Protein AF-A0A9D5Y6S2-F1 (afdb_monomer_lite)

Secondary structure (DSSP, 8-state):
----PPPPPPPPPPHHHHHHHHHHH-HHHHHHHHHHHHHHHHHHTHHHHB-SS-SEEEETTEEE-TTTS--BGGGGT-S-SSBP-TTSHHHHHHHHSTT-EEE--SB---TT---TT--

Foldseek 3Di:
DDPDDDDDDDDDDDPVRVVVVVQVVPVVSVVVVVVVVVVVVCVVCVCQAAELDFCWKQAPNDIDGCSVDWDAVVVLVDDDRDTDRSLPPVSVCSQPPDPIHTHHHNHNHDPPDDRPPDD

Structure (mmCIF, N/CA/C/O backbone):
data_AF-A0A9D5Y6S2-F1
#
_entry.id   AF-A0A9D5Y6S2-F1
#
loop_
_atom_site.group_PDB
_atom_site.id
_atom_site.type_symbol
_atom_site.label_atom_id
_atom_site.label_alt_id
_atom_site.label_comp_id
_atom_site.label_asym_id
_atom_site.label_entity_id
_atom_site.label_seq_id
_atom_site.pdbx_PDB_ins_code
_atom_site.Cartn_x
_atom_site.Cartn_y
_atom_site.Cartn_z
_atom_site.occupancy
_atom_site.B_iso_or_equiv
_atom_site.auth_seq_id
_atom_site.auth_comp_id
_atom_site.auth_asym_id
_atom_site.auth_atom_id
_atom_site.pdbx_PDB_model_num
ATOM 1 N N . MET A 1 1 ? -3.141 -31.704 -65.987 1.00 52.38 1 MET A N 1
ATOM 2 C CA . MET A 1 1 ? -1.821 -32.084 -65.442 1.00 52.38 1 MET A CA 1
ATOM 3 C C . MET A 1 1 ? -0.855 -31.022 -65.941 1.00 52.38 1 MET A C 1
ATOM 5 O O . MET A 1 1 ? -0.755 -30.896 -67.147 1.00 52.38 1 MET A O 1
ATOM 9 N N . GLU A 1 2 ? -0.277 -30.100 -65.183 1.00 53.03 2 GLU A N 1
ATOM 10 C CA . GLU A 1 2 ? -0.195 -29.791 -63.752 1.00 53.03 2 GLU A CA 1
ATOM 11 C C . GLU A 1 2 ? -0.154 -28.254 -63.658 1.00 53.03 2 GLU A C 1
ATOM 13 O O . GLU A 1 2 ? 0.572 -27.609 -64.411 1.00 53.03 2 GLU A O 1
ATOM 18 N N . MET A 1 3 ? -0.950 -27.645 -62.775 1.00 58.19 3 MET A N 1
ATOM 19 C CA . MET A 1 3 ? -0.793 -26.223 -62.453 1.00 58.19 3 MET A CA 1
ATOM 20 C C . MET A 1 3 ? 0.440 -26.083 -61.560 1.00 58.19 3 MET A C 1
ATOM 22 O O . MET A 1 3 ? 0.380 -26.396 -60.374 1.00 58.19 3 MET A O 1
ATOM 26 N N . SER A 1 4 ? 1.562 -25.629 -62.119 1.00 64.38 4 SER A N 1
ATOM 27 C CA . SER A 1 4 ? 2.721 -25.221 -61.323 1.00 64.38 4 SER A CA 1
ATOM 28 C C . SER A 1 4 ? 2.364 -23.982 -60.503 1.00 64.38 4 SER A C 1
ATOM 30 O O . SER A 1 4 ? 2.328 -22.867 -61.018 1.00 64.38 4 SER A O 1
ATOM 32 N N . SER A 1 5 ? 2.094 -24.171 -59.214 1.00 67.56 5 SER A N 1
ATOM 33 C CA . SER A 1 5 ? 2.004 -23.078 -58.249 1.00 67.56 5 SER A CA 1
ATOM 34 C C . SER A 1 5 ? 3.410 -22.565 -57.925 1.00 67.56 5 SER A C 1
ATOM 36 O O . SER A 1 5 ? 4.223 -23.303 -57.366 1.00 67.56 5 SER A O 1
ATOM 38 N N . SER A 1 6 ? 3.703 -21.308 -58.257 1.00 69.00 6 SER A N 1
ATOM 39 C CA . SER A 1 6 ? 4.943 -20.636 -57.851 1.00 69.00 6 SER A CA 1
ATOM 40 C C . SER A 1 6 ? 5.062 -20.578 -56.318 1.00 69.00 6 SER A C 1
ATOM 42 O O . SER A 1 6 ? 4.062 -20.302 -55.649 1.00 69.00 6 SER A O 1
ATOM 44 N N . PRO A 1 7 ? 6.255 -20.795 -55.730 1.00 72.81 7 PRO A N 1
ATOM 45 C CA . PRO A 1 7 ? 6.427 -20.706 -54.286 1.00 72.81 7 PRO A CA 1
ATOM 46 C C . PRO A 1 7 ? 6.266 -19.252 -53.824 1.00 72.81 7 PRO A C 1
ATOM 48 O O . PRO A 1 7 ? 6.958 -18.349 -54.293 1.00 72.81 7 PRO A O 1
ATOM 51 N N . VAL A 1 8 ? 5.340 -19.021 -52.894 1.00 74.88 8 VAL A N 1
ATOM 52 C CA . VAL A 1 8 ? 5.132 -17.713 -52.262 1.00 74.88 8 VAL A CA 1
ATOM 53 C C . VAL A 1 8 ? 6.296 -17.442 -51.305 1.00 74.88 8 VAL A C 1
ATOM 55 O O . VAL A 1 8 ? 6.499 -18.185 -50.345 1.00 74.88 8 VAL A O 1
ATOM 58 N N . SER A 1 9 ? 7.069 -16.380 -51.554 1.00 77.38 9 SER A N 1
ATOM 59 C CA . SER A 1 9 ? 8.148 -15.952 -50.654 1.00 77.38 9 SER A CA 1
ATOM 60 C C . SER A 1 9 ? 7.597 -15.607 -49.265 1.00 77.38 9 SER A C 1
ATOM 62 O O . SER A 1 9 ? 6.580 -14.912 -49.170 1.00 77.38 9 SER A O 1
ATOM 64 N N . PRO A 1 10 ? 8.255 -16.042 -48.174 1.00 77.81 10 PRO A N 1
ATOM 65 C CA . PRO A 1 10 ? 7.778 -15.751 -46.833 1.00 77.81 10 PRO A CA 1
ATOM 66 C C . PRO A 1 10 ? 7.799 -14.237 -46.572 1.00 77.81 10 PRO A C 1
ATOM 68 O O . PRO A 1 10 ? 8.707 -13.536 -47.033 1.00 77.81 10 PRO A O 1
ATOM 71 N N . PRO A 1 11 ? 6.823 -13.710 -45.814 1.00 80.75 11 PRO A N 1
ATOM 72 C CA . PRO A 1 11 ? 6.752 -12.287 -45.521 1.00 80.75 11 PRO A CA 1
ATOM 73 C C . PRO A 1 11 ? 8.008 -11.819 -44.775 1.00 80.75 11 PRO A C 1
ATOM 75 O O . PRO A 1 11 ? 8.437 -12.422 -43.788 1.00 80.75 11 PRO A O 1
ATOM 78 N N . SER A 1 12 ? 8.600 -10.717 -45.246 1.00 83.00 12 SER A N 1
ATOM 79 C CA . SER A 1 12 ? 9.779 -10.126 -44.610 1.00 83.00 12 SER A CA 1
ATOM 80 C C . SER A 1 12 ? 9.458 -9.600 -43.204 1.00 83.00 12 SER A C 1
ATOM 82 O O . SER A 1 12 ? 8.372 -9.085 -42.932 1.00 83.00 12 SER A O 1
ATOM 84 N N . VAL A 1 13 ? 10.410 -9.737 -42.280 1.00 87.88 13 VAL A N 1
ATOM 85 C CA . VAL A 1 13 ? 10.234 -9.305 -40.886 1.00 87.88 13 VAL A CA 1
ATOM 86 C C . VAL A 1 13 ? 10.099 -7.782 -40.818 1.00 87.88 13 VAL A C 1
ATOM 88 O O . VAL A 1 13 ? 10.941 -7.058 -41.357 1.00 87.88 13 VAL A O 1
ATOM 91 N N . SER A 1 14 ? 9.083 -7.296 -40.097 1.00 93.06 14 SER A N 1
ATOM 92 C CA . SER A 1 14 ? 8.853 -5.860 -39.921 1.00 93.06 14 SER A CA 1
ATOM 93 C C . SER A 1 14 ? 10.068 -5.152 -39.291 1.00 93.06 14 SER A C 1
ATOM 95 O O . SER A 1 14 ? 10.799 -5.750 -38.489 1.00 93.06 14 SER A O 1
ATOM 97 N N . PRO A 1 15 ? 10.302 -3.862 -39.602 1.00 92.19 15 PRO A N 1
ATOM 98 C CA . PRO A 1 15 ? 11.421 -3.104 -39.041 1.00 92.19 15 PRO A CA 1
ATOM 99 C C . PRO A 1 15 ? 11.476 -3.128 -37.505 1.00 92.19 15 PRO A C 1
ATOM 101 O O . PRO A 1 15 ? 12.550 -3.338 -36.940 1.00 92.19 15 PRO A O 1
ATOM 104 N N . SER A 1 16 ? 10.324 -3.013 -36.835 1.00 93.44 16 SER A N 1
ATOM 105 C CA . SER A 1 16 ? 10.212 -3.074 -35.371 1.00 93.44 16 SER A CA 1
ATOM 106 C C . SER A 1 16 ? 10.635 -4.433 -34.812 1.00 93.44 16 SER A C 1
ATOM 108 O O . SER A 1 16 ? 11.395 -4.509 -33.847 1.00 93.44 16 SER A O 1
ATOM 110 N N . ARG A 1 17 ? 10.218 -5.525 -35.458 1.00 92.00 17 ARG A N 1
ATOM 111 C CA . ARG A 1 17 ? 10.563 -6.885 -35.034 1.00 92.00 17 ARG A CA 1
ATOM 112 C C . ARG A 1 17 ? 12.051 -7.186 -35.243 1.00 92.00 17 ARG A C 1
ATOM 114 O O . ARG A 1 17 ? 12.655 -7.832 -34.389 1.00 92.00 17 ARG A O 1
ATOM 121 N N . ARG A 1 18 ? 12.673 -6.648 -36.302 1.00 92.12 18 ARG A N 1
ATOM 122 C CA . ARG A 1 18 ? 14.137 -6.710 -36.499 1.00 92.12 18 ARG A CA 1
ATOM 123 C C . ARG A 1 18 ? 14.899 -5.912 -35.438 1.00 92.12 18 ARG A C 1
ATOM 125 O O . ARG A 1 18 ? 15.893 -6.402 -34.903 1.00 92.12 18 ARG A O 1
ATOM 132 N N . ALA A 1 19 ? 14.431 -4.708 -35.103 1.00 92.81 19 ALA A N 1
ATOM 133 C CA . ALA A 1 19 ? 15.023 -3.892 -34.044 1.00 92.81 19 ALA A CA 1
ATOM 134 C C . ALA A 1 19 ? 14.945 -4.596 -32.679 1.00 92.81 19 ALA A C 1
ATOM 136 O O . ALA A 1 19 ? 15.950 -4.680 -31.975 1.00 92.81 19 ALA A O 1
ATOM 137 N N . TRP A 1 20 ? 13.799 -5.200 -32.353 1.00 92.06 20 TRP A N 1
ATOM 138 C CA . TRP A 1 20 ? 13.615 -5.973 -31.124 1.00 92.06 20 TRP A CA 1
ATOM 139 C C . TRP A 1 20 ? 14.546 -7.186 -31.034 1.00 92.06 20 TRP A C 1
ATOM 141 O O . TRP A 1 20 ? 15.163 -7.421 -29.998 1.00 92.06 20 TRP A O 1
ATOM 151 N N . GLN A 1 21 ? 14.713 -7.937 -32.127 1.00 92.25 21 GLN A N 1
ATOM 152 C CA . GLN A 1 21 ? 15.669 -9.049 -32.177 1.00 92.25 21 GLN A CA 1
ATOM 153 C C . GLN A 1 21 ? 17.112 -8.578 -31.943 1.00 92.25 21 GLN A C 1
ATOM 155 O O . GLN A 1 21 ? 17.863 -9.244 -31.231 1.00 92.25 21 GLN A O 1
ATOM 160 N N . ARG A 1 22 ? 17.502 -7.423 -32.503 1.00 91.88 22 ARG A N 1
ATOM 161 C CA . ARG A 1 22 ? 18.820 -6.820 -32.250 1.00 91.88 22 ARG A CA 1
ATOM 162 C C . ARG A 1 22 ? 18.968 -6.379 -30.792 1.00 91.88 22 ARG A C 1
ATOM 164 O O . ARG A 1 22 ? 20.009 -6.636 -30.199 1.00 91.88 22 ARG A O 1
ATOM 171 N N . PHE A 1 23 ? 17.932 -5.786 -30.203 1.00 93.31 23 PHE A N 1
ATOM 172 C CA . PHE A 1 23 ? 17.935 -5.380 -28.798 1.00 93.31 23 PHE A CA 1
ATOM 173 C C . PHE A 1 23 ? 18.050 -6.580 -27.848 1.00 93.31 23 PHE A C 1
ATOM 175 O O . PHE A 1 23 ? 18.929 -6.595 -26.995 1.00 93.31 23 PHE A O 1
ATOM 182 N N . ARG A 1 24 ? 17.253 -7.641 -28.052 1.00 91.75 24 ARG A N 1
ATOM 183 C CA . ARG A 1 24 ? 17.306 -8.872 -27.237 1.00 91.75 24 ARG A CA 1
ATOM 184 C C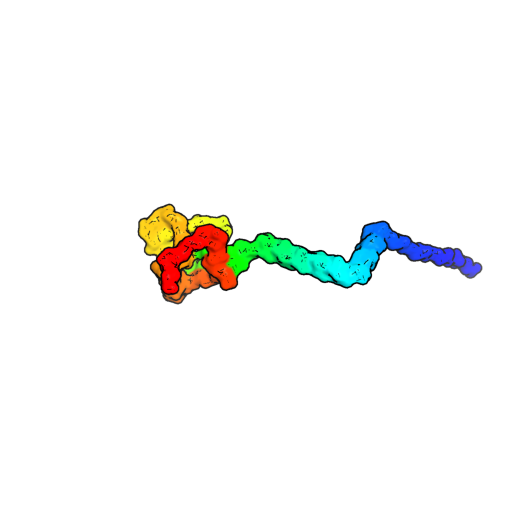 . ARG A 1 24 ? 18.653 -9.595 -27.287 1.00 91.75 24 ARG A C 1
ATOM 186 O O . ARG A 1 24 ? 18.967 -10.344 -26.368 1.00 91.75 24 ARG A O 1
ATOM 193 N N . ARG A 1 25 ? 19.444 -9.396 -28.348 1.00 93.94 25 ARG A N 1
ATOM 194 C CA . ARG A 1 25 ? 20.818 -9.919 -28.440 1.00 93.94 25 ARG A CA 1
ATOM 195 C C . ARG A 1 25 ? 21.787 -9.183 -27.512 1.00 93.94 25 ARG A C 1
ATOM 197 O O . ARG A 1 25 ? 22.760 -9.788 -27.070 1.00 93.94 25 ARG A O 1
ATOM 204 N N . ASN A 1 26 ? 21.527 -7.916 -27.186 1.00 94.94 26 ASN A N 1
ATOM 205 C CA . ASN A 1 26 ? 22.286 -7.194 -26.172 1.00 94.94 26 ASN A CA 1
ATOM 206 C C . ASN A 1 26 ? 21.809 -7.623 -24.776 1.00 94.94 26 ASN A C 1
ATOM 208 O O . ASN A 1 26 ? 20.806 -7.125 -24.265 1.00 94.94 26 ASN A O 1
ATOM 212 N N . ARG A 1 27 ? 22.544 -8.556 -24.158 1.00 93.00 27 ARG A N 1
ATOM 213 C CA . ARG A 1 27 ? 22.184 -9.135 -22.854 1.00 93.00 27 ARG A CA 1
ATOM 214 C C . ARG A 1 27 ? 22.059 -8.064 -21.770 1.00 93.00 27 ARG A C 1
ATOM 216 O O . ARG A 1 27 ? 21.085 -8.096 -21.029 1.00 93.00 27 ARG A O 1
ATOM 223 N N . LEU A 1 28 ? 22.996 -7.113 -21.708 1.00 95.62 28 LEU A N 1
ATOM 224 C CA . LEU A 1 28 ? 22.967 -6.034 -20.715 1.00 95.62 28 LEU A CA 1
ATOM 225 C C . LEU A 1 28 ? 21.727 -5.157 -20.899 1.00 95.62 28 LEU A C 1
ATOM 227 O O . LEU A 1 28 ? 20.962 -4.989 -19.958 1.00 95.62 28 LEU A O 1
ATOM 231 N N . GLY A 1 29 ? 21.472 -4.692 -22.127 1.00 95.56 29 GLY A N 1
ATOM 232 C CA . GLY A 1 29 ? 20.294 -3.871 -22.425 1.00 95.56 29 GLY A CA 1
ATOM 233 C C . GLY A 1 29 ? 18.975 -4.578 -22.102 1.00 95.56 29 GLY A C 1
ATOM 234 O O . GLY A 1 29 ? 18.068 -3.971 -21.538 1.00 95.56 29 GLY A O 1
ATOM 235 N N . TYR A 1 30 ? 18.878 -5.876 -22.397 1.00 95.94 30 TYR A N 1
ATOM 236 C CA . TYR A 1 30 ? 17.685 -6.664 -22.094 1.00 95.94 30 TYR A CA 1
ATOM 237 C C . TYR A 1 30 ? 17.458 -6.844 -20.585 1.00 95.94 30 TYR A C 1
ATOM 239 O O . TYR A 1 30 ? 16.337 -6.655 -20.118 1.00 95.94 30 TYR A O 1
ATOM 247 N N . TRP A 1 31 ? 18.503 -7.157 -19.810 1.00 97.06 31 TRP A N 1
ATOM 248 C CA . TRP A 1 31 ? 18.398 -7.248 -18.348 1.00 97.06 31 TRP A CA 1
ATOM 249 C C . TRP A 1 31 ? 18.063 -5.901 -17.707 1.00 97.06 31 TRP A C 1
ATOM 251 O O . TRP A 1 31 ? 17.232 -5.861 -16.803 1.00 97.06 31 TRP A O 1
ATOM 261 N N . SER A 1 32 ? 18.638 -4.801 -18.201 1.00 97.44 32 SER A N 1
ATOM 262 C CA . SER A 1 32 ? 18.280 -3.454 -17.750 1.00 97.44 32 SER A CA 1
ATOM 263 C C . SER A 1 32 ? 16.815 -3.132 -18.030 1.00 97.44 32 SER A C 1
ATOM 265 O O . SER A 1 32 ? 16.148 -2.596 -17.152 1.00 97.44 32 SER A O 1
ATOM 267 N N . LEU A 1 33 ? 16.287 -3.499 -19.206 1.00 96.88 33 LEU A N 1
ATOM 268 C CA . LEU A 1 33 ? 14.864 -3.329 -19.510 1.00 96.88 33 LEU A CA 1
ATOM 269 C C . LEU A 1 33 ? 13.990 -4.137 -18.547 1.00 96.88 33 LEU A C 1
ATOM 271 O O . LEU A 1 33 ? 13.022 -3.601 -18.024 1.00 96.88 33 LEU A O 1
ATOM 275 N N . LEU A 1 34 ? 14.335 -5.403 -18.289 1.00 97.12 34 LEU A N 1
ATOM 276 C CA . LEU A 1 34 ? 13.588 -6.238 -17.346 1.00 97.12 34 LEU A CA 1
ATOM 277 C C . LEU A 1 34 ? 13.597 -5.657 -15.930 1.00 97.12 34 LEU A C 1
ATOM 279 O O . LEU A 1 34 ? 12.538 -5.551 -15.319 1.00 97.12 34 LEU A O 1
ATOM 283 N N . LEU A 1 35 ? 14.768 -5.256 -15.428 1.00 98.00 35 LEU A N 1
ATOM 284 C CA . LEU A 1 35 ? 14.900 -4.630 -14.113 1.00 98.00 35 LEU A CA 1
ATOM 285 C C . LEU A 1 35 ? 14.089 -3.335 -14.039 1.00 98.00 35 LEU A C 1
ATOM 287 O O . LEU A 1 35 ? 13.347 -3.132 -13.086 1.00 98.00 35 LEU A O 1
ATOM 291 N N . PHE A 1 36 ? 14.190 -2.483 -15.058 1.00 98.06 36 PHE A N 1
ATOM 292 C CA . PHE A 1 36 ? 13.420 -1.249 -15.138 1.00 98.06 36 PHE A CA 1
ATOM 293 C C . PHE A 1 36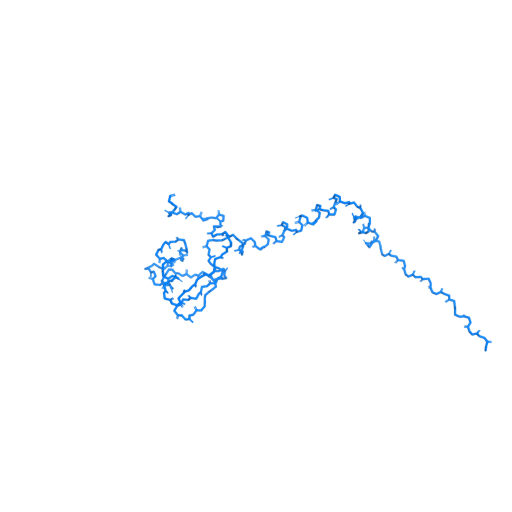 ? 11.912 -1.521 -15.134 1.00 98.06 36 PHE A C 1
ATOM 295 O O . PHE A 1 36 ? 11.195 -0.938 -14.328 1.00 98.06 36 PHE A O 1
ATOM 302 N N . CYS A 1 37 ? 11.425 -2.442 -15.971 1.00 98.19 37 CYS A N 1
ATOM 303 C CA . CYS A 1 37 ? 10.015 -2.829 -15.988 1.00 98.19 37 CYS A CA 1
ATOM 304 C C . CYS A 1 37 ? 9.554 -3.359 -14.627 1.00 98.19 37 CYS A C 1
ATOM 306 O O . CYS A 1 37 ? 8.473 -3.000 -14.176 1.00 98.19 37 CYS A O 1
ATOM 308 N N . LEU A 1 38 ? 10.371 -4.174 -13.960 1.00 97.81 38 LEU A N 1
ATOM 309 C CA . LEU A 1 38 ? 10.070 -4.700 -12.631 1.00 97.81 38 LEU A CA 1
ATOM 310 C C . LEU A 1 38 ? 9.989 -3.583 -11.581 1.00 97.81 38 LEU A C 1
ATOM 312 O O . LEU A 1 38 ? 9.032 -3.547 -10.813 1.00 97.81 38 LEU A O 1
ATOM 316 N N . LEU A 1 39 ? 10.927 -2.632 -11.590 1.00 97.31 39 LEU A N 1
ATOM 317 C CA . LEU A 1 39 ? 10.886 -1.461 -10.709 1.00 97.31 39 LEU A CA 1
ATOM 318 C C . LEU A 1 39 ? 9.660 -0.579 -10.976 1.00 97.31 39 LEU A C 1
ATOM 320 O O . LEU A 1 39 ? 9.037 -0.113 -10.028 1.00 97.31 39 LEU A O 1
ATOM 324 N N . VAL A 1 40 ? 9.283 -0.382 -12.243 1.00 97.75 40 VAL A N 1
ATOM 325 C CA . VAL A 1 40 ? 8.074 0.369 -12.622 1.00 97.75 40 VAL A CA 1
ATOM 326 C C . VAL A 1 40 ? 6.808 -0.352 -12.165 1.00 97.75 40 VAL A C 1
ATOM 328 O O . VAL A 1 40 ? 5.902 0.277 -11.635 1.00 97.75 40 VAL A O 1
ATOM 331 N N . VAL A 1 41 ? 6.726 -1.673 -12.327 1.00 97.31 41 VAL A N 1
ATOM 332 C CA . VAL A 1 41 ? 5.585 -2.443 -11.816 1.00 97.31 41 VAL A CA 1
ATOM 333 C C . VAL A 1 41 ? 5.493 -2.290 -10.298 1.00 97.31 41 VAL A C 1
ATOM 335 O O . VAL A 1 41 ? 4.431 -1.944 -9.790 1.00 97.31 41 VAL A O 1
ATOM 338 N N . PHE A 1 42 ? 6.597 -2.459 -9.567 1.00 95.94 42 PHE A N 1
ATOM 339 C CA . PHE A 1 42 ? 6.586 -2.270 -8.117 1.00 95.94 42 PHE A CA 1
ATOM 340 C C . PHE A 1 42 ? 6.258 -0.840 -7.688 1.00 95.94 42 PHE A C 1
ATOM 342 O O . PHE A 1 42 ? 5.592 -0.674 -6.671 1.00 95.94 42 PHE A O 1
ATOM 349 N N . SER A 1 43 ? 6.652 0.183 -8.452 1.00 94.50 43 SER A N 1
ATOM 350 C CA . SER A 1 43 ? 6.290 1.564 -8.127 1.00 94.50 43 SER A CA 1
ATOM 351 C C . SER A 1 43 ? 4.802 1.848 -8.344 1.00 94.50 43 SER A C 1
ATOM 353 O O . SER A 1 43 ? 4.200 2.548 -7.536 1.00 94.50 43 SER A O 1
ATOM 355 N N . LEU A 1 44 ? 4.179 1.263 -9.374 1.00 95.25 44 LEU A N 1
ATOM 356 C CA . LEU A 1 44 ? 2.735 1.388 -9.609 1.00 95.25 44 LEU A CA 1
ATOM 357 C C . LEU A 1 44 ? 1.903 0.703 -8.516 1.00 95.25 44 LEU A C 1
ATOM 359 O O . LEU A 1 44 ? 0.819 1.176 -8.187 1.00 95.25 44 LEU A O 1
ATOM 363 N N . PHE A 1 45 ? 2.415 -0.385 -7.938 1.00 95.00 45 PHE A N 1
ATOM 364 C CA . PHE A 1 45 ? 1.779 -1.108 -6.832 1.00 95.00 45 PHE A CA 1
ATOM 365 C C . PHE A 1 45 ? 2.384 -0.766 -5.463 1.00 95.00 45 PHE A C 1
ATOM 367 O O . PHE A 1 45 ? 2.207 -1.528 -4.512 1.00 95.00 45 PHE A O 1
ATOM 374 N N . ALA A 1 46 ? 3.079 0.370 -5.336 1.00 93.12 46 ALA A N 1
ATOM 375 C CA . ALA A 1 46 ? 3.755 0.744 -4.095 1.00 93.12 46 ALA A CA 1
ATOM 376 C C . ALA A 1 46 ? 2.779 0.839 -2.916 1.00 93.12 46 ALA A C 1
ATOM 378 O O . ALA A 1 46 ? 3.078 0.315 -1.851 1.00 93.12 46 ALA A O 1
ATOM 379 N N . GLU A 1 47 ? 1.581 1.385 -3.130 1.00 90.88 47 GLU A N 1
ATOM 380 C CA . GLU A 1 47 ? 0.543 1.517 -2.097 1.00 90.88 47 GLU A CA 1
ATOM 381 C C . GLU A 1 47 ? 0.013 0.157 -1.592 1.00 90.88 47 GLU A C 1
ATOM 383 O O . GLU A 1 47 ? -0.484 0.052 -0.479 1.00 90.88 47 GLU A O 1
ATOM 388 N N . LEU A 1 48 ? 0.127 -0.916 -2.387 1.00 93.44 48 LEU A N 1
ATOM 389 C CA . LEU A 1 48 ? -0.255 -2.272 -1.963 1.00 93.44 48 LEU A CA 1
ATOM 390 C C . LEU A 1 48 ? 0.883 -2.979 -1.218 1.00 93.44 48 LEU A C 1
ATOM 392 O O . LEU A 1 48 ? 0.651 -3.940 -0.485 1.00 93.44 48 LEU A O 1
ATOM 396 N N . LEU A 1 49 ? 2.120 -2.542 -1.450 1.00 93.94 49 LEU A N 1
ATOM 397 C CA . LEU A 1 49 ? 3.322 -3.130 -0.869 1.00 93.94 49 LEU A CA 1
ATOM 398 C C . LEU A 1 49 ? 3.768 -2.399 0.402 1.00 93.94 49 LEU A C 1
ATOM 400 O O . LEU A 1 49 ? 4.331 -3.030 1.295 1.00 93.94 49 LEU A O 1
ATOM 404 N N . SER A 1 50 ? 3.526 -1.089 0.469 1.00 94.88 50 SER A N 1
ATOM 405 C CA . SER A 1 50 ? 4.052 -0.163 1.468 1.00 94.88 50 SER A CA 1
ATOM 406 C C . SER A 1 50 ? 3.027 0.922 1.800 1.00 94.88 50 SER A C 1
ATOM 408 O O . SER A 1 50 ? 2.923 1.924 1.093 1.00 94.88 50 SER A O 1
ATOM 410 N N . ASN A 1 51 ? 2.263 0.729 2.875 1.00 93.00 51 ASN A N 1
ATOM 411 C CA . ASN A 1 51 ? 1.246 1.687 3.307 1.00 93.00 51 ASN A CA 1
ATOM 412 C C . ASN A 1 51 ? 0.926 1.558 4.793 1.00 93.00 51 ASN A C 1
ATOM 414 O O . ASN A 1 51 ? 1.030 0.472 5.349 1.00 93.00 51 ASN A O 1
ATOM 418 N N . ASP A 1 52 ? 0.496 2.645 5.424 1.00 92.50 52 ASP A N 1
ATOM 419 C CA . ASP A 1 52 ? 0.014 2.632 6.808 1.00 92.50 52 ASP A CA 1
ATOM 420 C C . ASP A 1 52 ? -1.415 2.101 6.954 1.00 92.50 52 ASP A C 1
ATOM 422 O O . ASP A 1 52 ? -1.801 1.666 8.040 1.00 92.50 52 ASP A O 1
ATOM 426 N N . LYS A 1 53 ? -2.193 2.067 5.871 1.00 94.19 53 LYS A N 1
ATOM 427 C CA . LYS A 1 53 ? -3.553 1.529 5.873 1.00 94.19 53 LYS A CA 1
ATOM 428 C C . LYS A 1 53 ? -3.564 0.041 5.510 1.00 94.19 53 LYS A C 1
ATOM 430 O O . LYS A 1 53 ? -2.830 -0.400 4.622 1.00 94.19 53 LYS A O 1
ATOM 435 N N . PRO A 1 54 ? -4.435 -0.762 6.139 1.00 95.19 54 PRO A N 1
ATOM 436 C CA . PRO A 1 54 ? -4.649 -2.141 5.728 1.00 95.19 54 PRO A CA 1
ATOM 437 C C . PRO A 1 54 ? -5.325 -2.206 4.351 1.00 95.19 54 PRO A C 1
ATOM 439 O O . PRO A 1 54 ? -6.150 -1.365 3.990 1.00 95.19 54 PRO A O 1
ATOM 442 N N . LEU A 1 55 ? -5.011 -3.259 3.595 1.00 95.31 55 LEU A N 1
ATOM 443 C CA . LEU A 1 55 ? -5.591 -3.537 2.279 1.00 95.31 55 LEU A CA 1
ATOM 444 C C . LEU A 1 55 ? -7.098 -3.804 2.392 1.00 95.31 55 LEU A C 1
ATOM 446 O O . LEU A 1 55 ? -7.897 -3.356 1.568 1.00 95.31 55 LEU A O 1
ATOM 450 N N . VAL A 1 56 ? -7.477 -4.547 3.432 1.00 96.81 56 VAL A N 1
ATOM 451 C CA . VAL A 1 56 ? -8.857 -4.920 3.739 1.00 96.81 56 VAL A CA 1
ATOM 452 C C . VAL A 1 56 ? -9.014 -5.135 5.239 1.00 96.81 56 VAL A C 1
ATOM 454 O O . VAL A 1 56 ? -8.109 -5.632 5.913 1.00 96.81 56 VAL A O 1
ATOM 457 N N . VAL A 1 57 ? -10.186 -4.776 5.752 1.00 97.56 57 VAL A N 1
ATOM 458 C CA . VAL A 1 57 ? -10.564 -4.950 7.152 1.00 97.56 57 VAL A CA 1
ATOM 459 C C . VAL A 1 57 ? -11.929 -5.614 7.216 1.00 97.56 57 VAL A C 1
ATOM 461 O O . VAL A 1 57 ? -12.877 -5.153 6.582 1.00 97.56 57 VAL A O 1
ATOM 464 N N . ARG A 1 58 ? -12.055 -6.671 8.015 1.00 96.81 58 ARG A N 1
ATOM 465 C CA . ARG A 1 58 ? -13.345 -7.182 8.466 1.00 96.81 58 ARG A CA 1
ATOM 466 C C . ARG A 1 58 ? -13.588 -6.693 9.882 1.00 96.81 58 ARG A C 1
ATOM 468 O O . ARG A 1 58 ? -12.870 -7.080 10.798 1.00 96.81 58 ARG A O 1
ATOM 475 N N . TYR A 1 59 ? -14.627 -5.887 10.056 1.00 97.31 59 TYR A N 1
ATOM 476 C CA . TYR A 1 59 ? -14.992 -5.336 11.353 1.00 97.31 59 TYR A CA 1
ATOM 477 C C . TYR A 1 59 ? -16.494 -5.481 11.596 1.00 97.31 59 TYR A C 1
ATOM 479 O O . TYR A 1 59 ? -17.305 -5.086 10.755 1.00 97.31 59 TYR A O 1
ATOM 487 N N . GLN A 1 60 ? -16.865 -6.119 12.709 1.00 95.31 60 GLN A N 1
ATOM 488 C CA . GLN A 1 60 ? -18.251 -6.392 13.120 1.00 95.31 60 GLN A CA 1
ATOM 489 C C . GLN A 1 60 ? -19.119 -6.985 11.986 1.00 95.31 60 GLN A C 1
ATOM 491 O O . GLN A 1 60 ? -20.264 -6.599 11.758 1.00 95.31 60 GLN A O 1
ATOM 496 N N . GLY A 1 61 ? -18.549 -7.922 11.220 1.00 94.88 61 GLY A N 1
ATOM 497 C CA . GLY A 1 61 ? -19.244 -8.611 10.125 1.00 94.88 61 GLY A CA 1
ATOM 498 C C . GLY A 1 61 ? -19.296 -7.863 8.786 1.00 94.88 61 GLY A C 1
ATOM 499 O O . GLY A 1 61 ? -19.761 -8.448 7.810 1.00 94.88 61 GLY A O 1
ATOM 500 N N . LYS A 1 62 ? -18.777 -6.631 8.697 1.00 96.19 62 LYS A N 1
ATOM 501 C CA . LYS A 1 62 ? -18.687 -5.847 7.452 1.00 96.19 62 LYS A CA 1
ATOM 502 C C . LYS A 1 62 ? -17.254 -5.795 6.928 1.00 96.19 62 LYS A C 1
ATOM 504 O O . LYS A 1 62 ? -16.305 -5.839 7.708 1.00 96.19 62 LYS A O 1
ATOM 509 N N . LEU A 1 63 ? -17.108 -5.708 5.606 1.00 97.12 63 LEU A N 1
ATOM 510 C CA . LEU A 1 63 ? -15.819 -5.506 4.944 1.00 97.12 63 LEU A CA 1
ATOM 511 C C . LEU A 1 63 ? -15.613 -4.029 4.615 1.00 97.12 63 LEU A C 1
ATOM 513 O O . LEU A 1 63 ? -16.513 -3.366 4.099 1.00 97.12 63 LEU A O 1
ATOM 517 N N . TYR A 1 64 ? -14.403 -3.556 4.874 1.00 97.19 64 TYR A N 1
ATOM 518 C CA . TYR A 1 64 ? -13.938 -2.207 4.604 1.00 97.19 64 TYR A CA 1
ATOM 519 C C . TYR A 1 64 ? -12.652 -2.277 3.779 1.00 97.19 64 TYR A C 1
ATOM 521 O O . TYR A 1 64 ? -11.842 -3.191 3.947 1.00 97.19 64 TYR A O 1
ATOM 529 N N . PHE A 1 65 ? -12.459 -1.287 2.907 1.00 96.69 65 PHE A N 1
ATOM 530 C CA . PHE A 1 65 ? -11.302 -1.184 2.009 1.00 96.69 65 PHE A CA 1
ATOM 531 C C . PHE A 1 65 ? -10.579 0.158 2.210 1.00 96.69 65 PHE A C 1
ATOM 533 O O . PHE A 1 65 ? -10.813 1.090 1.434 1.00 96.69 65 PHE A O 1
ATOM 540 N N . PRO A 1 66 ? -9.746 0.293 3.261 1.00 94.94 66 PRO A N 1
ATOM 541 C CA . PRO A 1 66 ? -9.108 1.564 3.626 1.00 94.94 66 PRO A CA 1
ATOM 542 C C . PRO A 1 66 ? -8.170 2.157 2.571 1.00 94.94 66 PRO A C 1
ATOM 544 O O . PRO A 1 66 ? -7.965 3.366 2.547 1.00 94.94 66 PRO A O 1
ATOM 547 N N . LEU A 1 67 ? -7.653 1.332 1.655 1.00 91.31 67 LEU A N 1
ATOM 548 C CA . LEU A 1 67 ? -6.891 1.815 0.499 1.00 91.31 67 LEU A CA 1
ATOM 549 C C . LEU A 1 67 ? -7.726 2.623 -0.504 1.00 91.31 67 LEU A C 1
ATOM 551 O O . LEU A 1 67 ? -7.184 3.454 -1.223 1.00 91.31 67 LEU A O 1
ATOM 555 N N . VAL A 1 68 ? -9.030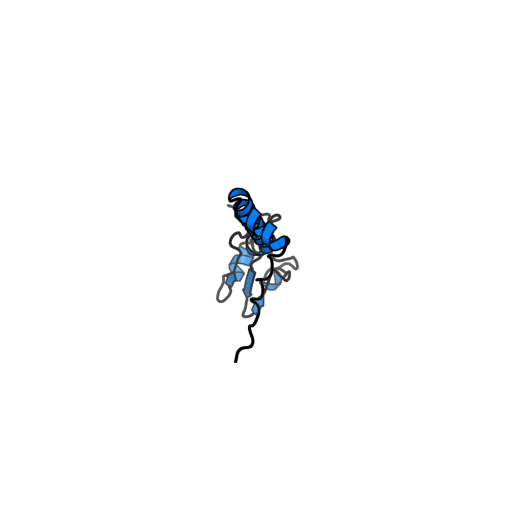 2.354 -0.598 1.00 92.62 68 VAL A N 1
ATOM 556 C CA . VAL A 1 68 ? -9.918 2.972 -1.601 1.00 92.62 68 VAL A CA 1
ATOM 557 C C . VAL A 1 68 ? -10.771 4.078 -0.982 1.00 92.62 68 VAL A C 1
ATOM 559 O O . VAL A 1 68 ? -11.217 4.987 -1.680 1.00 92.62 68 VAL A O 1
ATOM 562 N N . LYS A 1 69 ? -11.022 4.000 0.328 1.00 93.44 69 LYS A N 1
ATOM 563 C CA . LYS A 1 69 ? -11.870 4.940 1.056 1.00 93.44 69 LYS A CA 1
ATOM 564 C C . LYS A 1 69 ? -11.302 5.219 2.440 1.00 93.44 69 LYS A C 1
ATOM 566 O O .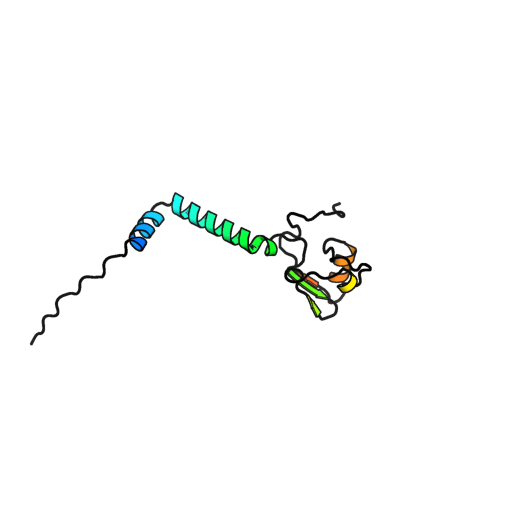 LYS A 1 69 ? -10.995 4.288 3.177 1.00 93.44 69 LYS A O 1
ATOM 571 N N . ASP A 1 70 ? -11.286 6.491 2.815 1.00 93.31 70 ASP A N 1
ATOM 572 C CA . ASP A 1 70 ? -10.965 6.906 4.174 1.00 93.31 70 ASP A CA 1
ATOM 573 C C . ASP A 1 70 ? -12.142 6.654 5.123 1.00 93.31 70 ASP A C 1
ATOM 575 O O . ASP A 1 70 ? -13.301 6.961 4.822 1.00 93.31 70 ASP A O 1
ATOM 579 N N . TYR A 1 71 ? -11.827 6.084 6.282 1.00 95.06 71 TYR A N 1
ATOM 580 C CA . TYR A 1 71 ? -12.768 5.822 7.365 1.00 95.06 71 TYR A CA 1
ATOM 581 C C . TYR A 1 71 ? -12.317 6.585 8.603 1.00 95.06 71 TYR A C 1
ATOM 583 O O . TYR A 1 71 ? -11.117 6.702 8.848 1.00 95.06 71 TYR A O 1
ATOM 591 N N . SER A 1 72 ? -13.276 7.094 9.372 1.00 95.31 72 SER A N 1
ATOM 592 C CA . SER A 1 72 ? -12.989 7.724 10.660 1.00 95.31 72 SER A CA 1
ATOM 593 C C . SER A 1 72 ? -12.729 6.670 11.737 1.00 95.31 72 SER A C 1
ATOM 595 O O . SER A 1 72 ? -13.257 5.559 11.637 1.00 95.31 72 SER A O 1
ATOM 597 N N . GLU A 1 73 ? -11.982 7.031 12.781 1.00 93.38 73 GLU A N 1
ATOM 598 C CA . GLU A 1 73 ? -11.780 6.206 13.981 1.00 93.38 73 GLU A CA 1
ATOM 599 C C . GLU A 1 73 ? -13.096 5.696 14.585 1.00 93.38 73 GLU A C 1
ATOM 601 O O . GLU A 1 73 ? -13.175 4.528 14.962 1.00 93.38 73 GLU A O 1
ATOM 606 N N . LYS A 1 74 ? -14.174 6.496 14.568 1.00 93.88 74 LYS A N 1
ATOM 607 C CA . LYS A 1 74 ? -15.511 6.062 15.021 1.00 93.88 74 LYS A CA 1
ATOM 608 C C . LYS A 1 74 ? -16.063 4.852 14.275 1.00 93.88 74 LYS A C 1
ATOM 610 O O . LYS A 1 74 ? -16.891 4.123 14.811 1.00 93.88 74 LYS A O 1
ATOM 615 N N . THR A 1 75 ? -15.609 4.608 13.046 1.00 93.94 75 THR A N 1
ATOM 616 C CA . THR A 1 75 ? -15.988 3.403 12.285 1.00 93.94 75 THR A CA 1
ATOM 617 C C . THR A 1 75 ? -15.530 2.125 12.994 1.00 93.94 75 THR A C 1
ATOM 619 O O . THR A 1 75 ? -16.147 1.075 12.822 1.00 93.94 75 THR A O 1
ATOM 622 N N . PHE A 1 76 ? -14.460 2.220 13.786 1.00 95.06 76 PHE A N 1
ATOM 623 C CA . PHE A 1 76 ? -13.819 1.116 14.494 1.00 95.06 76 PHE A CA 1
ATOM 624 C C . PHE A 1 76 ? -13.925 1.257 16.022 1.00 95.06 76 PHE A C 1
ATOM 626 O O . PHE A 1 76 ? -13.052 0.777 16.745 1.00 95.06 76 PHE A O 1
ATOM 633 N N . ASP A 1 77 ? -14.998 1.896 16.505 1.00 93.19 77 ASP A N 1
ATOM 634 C CA . ASP A 1 77 ? -15.253 2.210 17.921 1.00 93.19 77 ASP A CA 1
ATOM 635 C C . ASP A 1 77 ? -14.204 3.141 18.568 1.00 93.19 77 ASP A C 1
ATOM 637 O O . ASP A 1 77 ? -13.966 3.062 19.774 1.00 93.19 77 ASP A O 1
ATOM 641 N N . GLY A 1 78 ? -13.553 4.002 17.782 1.00 90.12 78 GLY A N 1
ATOM 642 C CA . GLY A 1 78 ? -12.777 5.132 18.298 1.00 90.12 78 GLY A CA 1
ATOM 643 C C . GLY A 1 78 ? -13.648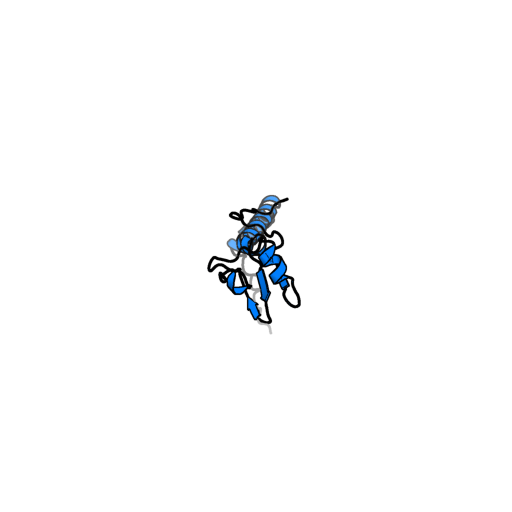 6.338 18.651 1.00 90.12 78 GLY A C 1
ATOM 644 O O . GLY A 1 78 ? -14.839 6.378 18.342 1.00 90.12 78 GLY A O 1
ATOM 645 N N . ASP A 1 79 ? -13.042 7.342 19.279 1.00 89.25 79 ASP A N 1
ATOM 646 C CA . ASP A 1 79 ? -13.778 8.473 19.859 1.00 89.25 79 ASP A CA 1
ATOM 647 C C . ASP A 1 79 ? -13.871 9.691 18.920 1.00 89.25 79 ASP A C 1
ATOM 649 O O . ASP A 1 79 ? -14.743 10.552 19.082 1.00 89.25 79 ASP A O 1
ATOM 653 N N . PHE A 1 80 ? -13.009 9.764 17.901 1.00 88.44 80 PHE A N 1
ATOM 654 C CA . PHE A 1 80 ? -12.823 10.960 17.079 1.00 88.44 80 PHE A CA 1
ATOM 655 C C . PHE A 1 80 ? -13.358 10.817 15.642 1.00 88.44 80 PHE A C 1
ATOM 657 O O . PHE A 1 80 ? -13.238 9.778 14.994 1.00 88.44 80 PHE A O 1
ATOM 664 N N . ASP A 1 81 ? -13.911 11.906 15.090 1.00 91.25 81 ASP A N 1
ATOM 665 C CA . ASP A 1 81 ? -14.303 12.001 13.665 1.00 91.25 81 ASP A CA 1
ATOM 666 C C . ASP A 1 81 ? -13.097 12.215 12.719 1.00 91.25 81 ASP A C 1
ATOM 668 O O . ASP A 1 81 ? -13.249 12.598 11.558 1.00 91.25 81 ASP A O 1
ATOM 672 N N . THR A 1 82 ? -11.879 11.974 13.202 1.00 92.06 82 THR A N 1
ATOM 673 C CA . THR A 1 82 ? -10.636 12.024 12.427 1.00 92.06 82 THR A CA 1
ATOM 674 C C . THR A 1 82 ? -10.431 10.746 11.616 1.00 92.06 82 THR A C 1
ATOM 676 O O . THR A 1 82 ? -10.996 9.704 11.966 1.00 92.06 82 THR A O 1
ATOM 679 N N . PRO A 1 83 ? -9.646 10.797 10.519 1.00 92.50 83 PRO A N 1
ATOM 680 C CA . PRO A 1 83 ? -9.235 9.598 9.795 1.00 92.50 83 PRO A CA 1
ATOM 681 C C . PRO A 1 83 ? -8.575 8.584 10.732 1.00 92.50 83 PRO A C 1
ATOM 683 O O . PRO A 1 83 ? -7.746 8.964 11.550 1.00 92.50 83 PRO A O 1
ATOM 686 N N . ALA A 1 84 ? -8.926 7.308 10.584 1.00 93.50 84 ALA A N 1
ATOM 687 C CA . ALA A 1 84 ? -8.398 6.242 11.423 1.00 93.50 84 ALA A CA 1
ATOM 688 C C . ALA A 1 84 ? -6.879 6.080 11.274 1.00 93.50 84 ALA A C 1
ATOM 690 O O . ALA A 1 84 ? -6.388 5.836 10.167 1.00 93.50 84 ALA A O 1
ATOM 691 N N . ASP A 1 85 ? -6.159 6.149 12.396 1.00 92.94 85 ASP A N 1
ATOM 692 C CA . ASP A 1 85 ? -4.766 5.716 12.487 1.00 92.94 85 ASP A CA 1
ATOM 693 C C . ASP A 1 85 ? -4.715 4.201 12.745 1.00 92.94 85 ASP A C 1
ATOM 695 O O . ASP A 1 85 ? -5.004 3.707 13.832 1.00 92.94 85 ASP A O 1
ATOM 699 N N . TYR A 1 86 ? -4.349 3.436 11.717 1.00 92.81 86 TYR A N 1
ATOM 700 C CA . TYR A 1 86 ? -4.278 1.973 11.782 1.00 92.81 86 TYR A CA 1
ATOM 701 C C . TYR A 1 86 ? -2.984 1.445 12.428 1.00 92.81 86 TYR A C 1
ATOM 703 O O . TYR A 1 86 ? -2.791 0.220 12.510 1.00 92.81 86 TYR A O 1
ATOM 711 N N . LEU A 1 87 ? -2.085 2.340 12.848 1.00 91.38 87 LEU A N 1
ATOM 712 C CA . LEU A 1 87 ? -0.908 2.026 13.654 1.00 91.38 87 LEU A CA 1
ATOM 713 C C . LEU A 1 87 ? -1.143 2.245 15.145 1.00 91.38 87 LEU A C 1
ATOM 715 O O . LEU A 1 87 ? -0.390 1.674 15.938 1.00 91.38 87 LEU A O 1
ATOM 719 N N . ASP A 1 88 ? -2.185 2.995 15.512 1.00 92.12 88 ASP A N 1
ATOM 720 C CA . ASP A 1 88 ? -2.610 3.153 16.897 1.00 92.12 88 ASP A CA 1
ATOM 721 C C . ASP A 1 88 ? -2.868 1.767 17.524 1.00 92.12 88 ASP A C 1
ATOM 723 O O . ASP A 1 88 ? -3.681 0.989 16.998 1.00 92.12 88 ASP A O 1
ATOM 727 N N . PRO A 1 89 ? -2.184 1.426 18.635 1.00 92.12 89 PRO A N 1
ATOM 728 C CA . PRO A 1 89 ? -2.442 0.207 19.388 1.00 92.12 89 PRO A CA 1
ATOM 729 C C . PRO A 1 89 ? -3.926 -0.011 19.705 1.00 92.12 89 PRO A C 1
ATOM 731 O O . PRO A 1 89 ? -4.405 -1.135 19.578 1.00 92.12 89 PRO A O 1
ATOM 734 N N . PHE A 1 90 ? -4.676 1.044 20.038 1.00 92.81 90 PHE A N 1
ATOM 735 C CA . PHE A 1 90 ? -6.103 0.943 20.341 1.00 92.81 90 PHE A CA 1
ATOM 736 C C . PHE A 1 90 ? -6.909 0.444 19.136 1.00 92.81 90 PHE A C 1
ATOM 738 O O . PHE A 1 90 ? -7.672 -0.520 19.246 1.00 92.81 90 PHE A O 1
ATOM 745 N N . ILE A 1 91 ? -6.711 1.052 17.962 1.00 94.31 91 ILE A N 1
ATOM 746 C CA . ILE A 1 91 ? -7.390 0.636 16.729 1.00 94.31 91 ILE A CA 1
ATOM 747 C C . ILE A 1 91 ? -6.954 -0.779 16.340 1.00 94.31 91 ILE A C 1
ATOM 749 O O . ILE A 1 91 ? -7.795 -1.613 16.003 1.00 94.31 91 ILE A O 1
ATOM 753 N N . ARG A 1 92 ? -5.661 -1.104 16.439 1.00 93.50 92 ARG A N 1
ATOM 754 C CA . ARG A 1 92 ? -5.155 -2.456 16.151 1.00 93.50 92 ARG A CA 1
ATOM 755 C C . ARG A 1 92 ? -5.780 -3.521 17.044 1.00 93.50 92 ARG A C 1
ATOM 757 O O . ARG A 1 92 ? -6.172 -4.579 16.542 1.00 93.50 92 ARG A O 1
ATOM 764 N N . ASP A 1 93 ? -5.931 -3.237 18.331 1.00 94.62 93 ASP A N 1
ATOM 765 C CA . ASP A 1 93 ? -6.592 -4.140 19.267 1.00 94.62 93 ASP A CA 1
ATOM 766 C C . ASP A 1 93 ? -8.056 -4.352 18.859 1.00 94.62 93 ASP A C 1
ATOM 768 O O . ASP A 1 93 ? -8.511 -5.489 18.745 1.00 94.62 93 ASP A O 1
ATOM 772 N N . LYS A 1 94 ? -8.790 -3.287 18.513 1.00 95.00 94 LYS A N 1
ATOM 773 C CA . LYS A 1 94 ? -10.175 -3.397 18.013 1.00 95.00 94 LYS A CA 1
ATOM 774 C C . LYS A 1 94 ? -10.283 -4.239 16.739 1.00 95.00 94 LYS A C 1
ATOM 776 O O . LYS A 1 94 ? -11.205 -5.052 16.608 1.00 95.00 94 LYS A O 1
ATOM 781 N N . LEU A 1 95 ? -9.350 -4.069 15.804 1.00 95.12 95 LEU A N 1
ATOM 782 C CA . LEU A 1 95 ? -9.331 -4.793 14.530 1.00 95.12 95 LEU A CA 1
ATOM 783 C C . LEU A 1 95 ? -8.935 -6.267 14.661 1.00 95.12 95 LEU A C 1
ATOM 785 O O . LEU A 1 95 ? -9.222 -7.039 13.750 1.00 95.12 95 LEU A O 1
ATOM 789 N N . THR A 1 96 ? -8.297 -6.663 15.761 1.00 93.62 96 THR A N 1
ATOM 790 C CA . THR A 1 96 ? -7.861 -8.049 16.011 1.00 93.62 96 THR A CA 1
ATOM 791 C C . THR A 1 96 ? -8.710 -8.774 17.058 1.00 93.62 96 THR A C 1
ATOM 793 O O . THR A 1 96 ? -8.593 -9.987 17.220 1.00 93.62 96 THR A O 1
ATOM 796 N N . GLN A 1 97 ? -9.604 -8.062 17.749 1.00 93.69 97 GLN A N 1
ATOM 797 C CA . GLN A 1 97 ? -10.512 -8.637 18.736 1.00 93.69 97 GLN A CA 1
ATOM 798 C C . GLN A 1 97 ? -11.642 -9.468 18.107 1.00 93.69 97 GLN A C 1
ATOM 800 O O . GLN A 1 97 ? -12.324 -9.060 17.162 1.00 93.69 97 GLN A O 1
ATOM 805 N N . GLY A 1 98 ? -11.911 -10.627 18.713 1.00 92.38 98 GLY A N 1
ATOM 806 C CA . GLY A 1 98 ? -13.049 -11.478 18.372 1.00 92.38 98 GLY A CA 1
ATOM 807 C C . GLY A 1 98 ? -12.979 -12.025 16.944 1.00 92.38 98 GLY A C 1
ATOM 808 O O . GLY A 1 98 ? -12.047 -12.737 16.590 1.00 92.38 98 GLY A O 1
ATOM 809 N N . GLY A 1 99 ? -14.005 -11.735 16.138 1.00 93.06 99 GLY A N 1
ATOM 810 C CA . GLY A 1 99 ? -14.086 -12.153 14.731 1.00 93.06 99 GLY A CA 1
ATOM 811 C C . GLY A 1 99 ? -13.536 -11.133 13.729 1.00 93.06 99 GLY A C 1
ATOM 812 O O . GLY A 1 99 ? -13.689 -11.334 12.519 1.00 93.06 99 GLY A O 1
ATOM 813 N N . ASN A 1 100 ? -12.967 -10.028 14.216 1.00 97.06 100 ASN A N 1
ATOM 814 C CA . ASN A 1 100 ? -12.395 -8.984 13.378 1.00 97.06 100 ASN A CA 1
ATOM 815 C C . ASN A 1 100 ? -11.006 -9.392 12.889 1.00 97.06 100 ASN A C 1
ATOM 817 O O . ASN A 1 100 ? -10.294 -10.156 13.540 1.00 97.06 100 ASN A O 1
ATOM 821 N N . TRP A 1 101 ? -10.629 -8.886 11.722 1.00 96.81 101 TRP A N 1
ATOM 822 C CA . TRP A 1 101 ? -9.271 -9.028 11.217 1.00 96.81 101 TRP A CA 1
ATOM 823 C C . TRP A 1 101 ? -8.955 -7.926 10.217 1.00 96.81 101 TRP A C 1
ATOM 825 O O . TRP A 1 101 ? -9.843 -7.351 9.584 1.00 96.81 101 TRP A O 1
ATOM 835 N N . ALA A 1 102 ? -7.668 -7.676 10.019 1.00 96.62 102 ALA A N 1
ATOM 836 C CA . ALA A 1 102 ? -7.166 -6.765 9.006 1.00 96.62 102 ALA A CA 1
ATOM 837 C C . ALA A 1 102 ? -5.986 -7.408 8.274 1.00 96.62 102 ALA A C 1
ATOM 839 O O . ALA A 1 102 ? -5.157 -8.077 8.890 1.00 96.62 102 ALA A O 1
ATOM 840 N N . ILE A 1 103 ? -5.917 -7.213 6.958 1.00 95.75 103 ILE A N 1
ATOM 841 C CA . ILE A 1 103 ? -4.774 -7.634 6.144 1.00 95.75 103 ILE A CA 1
ATOM 842 C C . ILE A 1 103 ? -3.977 -6.389 5.802 1.00 95.75 103 ILE A C 1
ATOM 844 O O . ILE A 1 103 ? -4.471 -5.504 5.104 1.00 95.75 103 ILE A O 1
ATOM 848 N N . TYR A 1 104 ? -2.745 -6.338 6.290 1.00 95.06 104 TYR A N 1
ATOM 849 C CA . TYR A 1 104 ? -1.828 -5.234 6.050 1.00 95.06 104 TYR A CA 1
ATOM 850 C C . TYR A 1 104 ? -0.926 -5.506 4.841 1.00 95.06 104 TYR A C 1
ATOM 852 O O . TYR A 1 104 ? -0.693 -6.671 4.497 1.00 95.06 104 TYR A O 1
ATOM 860 N N . PRO A 1 105 ? -0.412 -4.447 4.194 1.00 95.38 105 PRO A N 1
ATOM 861 C CA . PRO A 1 105 ? 0.665 -4.590 3.224 1.00 95.38 105 PRO A CA 1
ATOM 862 C C . PRO A 1 105 ? 1.920 -5.208 3.875 1.00 95.38 105 PRO A C 1
ATOM 864 O O . PRO A 1 105 ? 2.105 -5.087 5.090 1.00 95.38 105 PRO A O 1
ATOM 867 N N . PRO A 1 106 ? 2.814 -5.836 3.084 1.00 95.06 106 PRO A N 1
ATOM 868 C CA . PRO A 1 106 ? 4.086 -6.375 3.572 1.00 95.06 106 PRO A CA 1
ATOM 869 C C . PRO A 1 106 ? 4.912 -5.376 4.390 1.00 95.06 106 PRO A C 1
ATOM 871 O O . PRO A 1 106 ? 5.531 -5.759 5.380 1.00 95.06 106 PRO A O 1
ATOM 874 N N . ASN A 1 107 ? 4.908 -4.102 3.990 1.00 94.50 107 ASN A N 1
ATOM 875 C CA . ASN A 1 107 ? 5.451 -3.005 4.776 1.00 94.50 107 ASN A CA 1
ATOM 876 C C . ASN A 1 107 ? 4.304 -2.098 5.274 1.00 94.50 107 ASN A C 1
ATOM 878 O O . ASN A 1 107 ? 3.731 -1.367 4.466 1.00 94.50 107 ASN A O 1
ATOM 882 N N . PRO A 1 108 ? 3.971 -2.086 6.579 1.00 92.00 108 PRO A N 1
ATOM 883 C CA . PRO A 1 108 ? 2.854 -1.311 7.126 1.00 92.00 108 PRO A CA 1
ATOM 884 C C . PRO A 1 108 ? 3.201 0.175 7.342 1.00 92.00 108 PRO A C 1
ATOM 886 O O . PRO A 1 108 ? 2.679 0.815 8.250 1.00 92.00 108 PRO A O 1
ATOM 889 N N . TYR A 1 109 ? 4.126 0.715 6.548 1.00 92.31 109 TYR A N 1
ATOM 890 C CA . TYR A 1 109 ? 4.572 2.099 6.628 1.00 92.31 109 TYR A CA 1
ATOM 891 C C . TYR A 1 109 ? 4.605 2.702 5.223 1.00 92.31 109 TYR A C 1
ATOM 893 O O . TYR A 1 109 ? 5.208 2.153 4.295 1.00 92.31 109 TYR A O 1
ATOM 901 N N . GLY A 1 110 ? 3.932 3.835 5.066 1.00 88.00 110 GLY A N 1
ATOM 902 C CA . GLY A 1 110 ? 3.971 4.682 3.885 1.00 88.00 110 GLY A CA 1
ATOM 903 C C . GLY A 1 110 ? 4.992 5.823 4.016 1.00 88.00 110 GLY A C 1
ATOM 904 O O . GLY A 1 110 ? 5.636 5.997 5.051 1.00 88.00 110 GLY A O 1
ATOM 905 N N . PRO A 1 111 ? 5.138 6.658 2.973 1.00 85.44 111 PRO A N 1
ATOM 906 C CA . PRO A 1 111 ? 6.132 7.736 2.934 1.00 85.44 111 PRO A CA 1
ATOM 907 C C . PRO A 1 111 ? 5.845 8.894 3.902 1.00 85.44 111 PRO A C 1
ATOM 909 O O . PRO A 1 111 ? 6.733 9.697 4.176 1.00 85.44 111 PRO A O 1
ATOM 912 N N . ARG A 1 112 ? 4.604 9.018 4.386 1.00 86.50 112 ARG A N 1
ATOM 913 C CA . ARG A 1 112 ? 4.167 10.067 5.326 1.00 86.50 112 ARG A CA 1
ATOM 914 C C . ARG A 1 112 ? 3.847 9.532 6.713 1.00 86.50 112 ARG A C 1
ATOM 916 O O . ARG A 1 112 ? 3.364 10.279 7.557 1.00 86.50 112 ARG A O 1
ATOM 923 N N . THR A 1 113 ? 4.084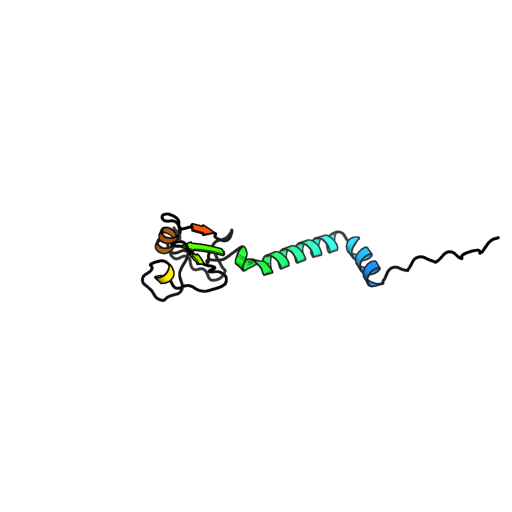 8.249 6.932 1.00 85.75 113 THR A N 1
ATOM 924 C CA . THR A 1 113 ? 3.708 7.597 8.170 1.00 85.75 113 THR A CA 1
ATOM 925 C C . THR A 1 113 ? 4.598 8.086 9.302 1.00 85.75 113 THR A C 1
ATOM 927 O O . THR A 1 113 ? 5.823 7.973 9.239 1.00 85.75 113 THR A O 1
ATOM 930 N N . ILE A 1 114 ? 3.974 8.627 10.346 1.00 82.44 114 ILE A N 1
ATOM 931 C CA . ILE A 1 114 ? 4.646 9.021 11.581 1.00 82.44 114 ILE A CA 1
ATOM 932 C C . ILE A 1 114 ? 4.256 7.990 12.635 1.00 82.44 114 ILE A C 1
ATOM 934 O O . ILE A 1 114 ? 3.107 7.936 13.057 1.00 82.44 114 ILE A O 1
ATOM 938 N N . ASN A 1 115 ? 5.199 7.139 13.039 1.00 79.75 115 ASN A N 1
ATOM 939 C CA . ASN A 1 115 ? 4.931 6.131 14.058 1.00 79.75 115 ASN A CA 1
ATOM 940 C C . ASN A 1 115 ? 5.197 6.703 15.458 1.00 79.75 115 ASN A C 1
ATOM 942 O O . ASN A 1 115 ? 6.323 6.650 15.953 1.00 79.75 115 ASN A O 1
ATOM 946 N N . TYR A 1 116 ? 4.150 7.232 16.092 1.00 82.06 116 TYR A N 1
ATOM 947 C CA . TYR A 1 116 ? 4.205 7.756 17.462 1.00 82.06 116 TYR A CA 1
ATOM 948 C C . TYR A 1 116 ? 4.360 6.667 18.538 1.00 82.06 116 TYR A C 1
ATOM 950 O O . TYR A 1 116 ? 4.633 6.986 19.693 1.00 82.06 116 TYR A O 1
ATOM 958 N N . PHE A 1 117 ? 4.214 5.392 18.167 1.00 79.69 117 PHE A N 1
ATOM 959 C CA . PHE A 1 117 ? 4.181 4.241 19.074 1.00 79.69 117 PHE A CA 1
ATOM 960 C C . PHE A 1 117 ? 5.369 3.286 18.874 1.00 79.69 117 PHE A C 1
ATOM 962 O O . PHE A 1 117 ? 5.333 2.137 19.321 1.00 79.69 117 PHE A O 1
ATOM 969 N N . ALA A 1 118 ? 6.421 3.733 18.182 1.00 77.38 118 ALA A N 1
ATOM 970 C CA . ALA A 1 118 ? 7.667 2.983 18.082 1.00 77.38 118 ALA A CA 1
ATOM 971 C C . ALA A 1 118 ? 8.296 2.815 19.479 1.00 77.38 118 ALA A C 1
ATOM 973 O O . ALA A 1 118 ? 8.310 3.755 20.274 1.00 77.38 118 ALA A O 1
ATOM 974 N N . LYS A 1 119 ? 8.780 1.606 19.779 1.00 64.44 119 LYS A N 1
ATOM 975 C CA . LYS A 1 119 ? 9.372 1.243 21.073 1.00 64.44 119 LYS A CA 1
ATOM 976 C C . LYS A 1 119 ? 10.882 1.446 21.089 1.00 64.44 119 LYS A C 1
ATOM 978 O O . LYS A 1 119 ? 11.504 1.202 20.032 1.00 64.44 119 LYS A O 1
#

pLDDT: mean 90.63, std 9.05, range [52.38, 98.19]

Radius of gyration: 27.0 Å; chains: 1; bounding box: 42×44×86 Å

Sequence (119 aa):
MEMSSSPVSPPSVSPSRRAWQRFRRNRLGYWSLLLFCLLVVFSLFAELLSNDKPLVVRYQGKLYFPLVKDYSEKTFDGDFDTPADYLDPFIRDKLTQGGNWAIYPPNPYGPRTINYFAK